Protein AF-A0A358HYQ1-F1 (afdb_monomer_lite)

Sequence (52 aa):
MSHTENHDAPEFTRRFVNLADERLGAEAIFATDDFFADKQRMLQSGDAIFYP

Radius of gyration: 13.64 Å; chains: 1; bounding box: 30×30×33 Å

InterPro domains:
  IPR008979 Galactose-binding-like domain superfamily [SSF49785] (13-50)

Structure (mmCIF, N/CA/C/O backbone):
data_AF-A0A358HYQ1-F1
#
_entry.id   AF-A0A358HYQ1-F1
#
loop_
_atom_site.group_PDB
_atom_site.id
_atom_site.type_symbol
_atom_site.label_atom_id
_atom_site.label_alt_id
_atom_site.label_comp_id
_atom_site.label_asym_id
_atom_site.label_entity_id
_atom_site.label_seq_id
_atom_site.pdbx_PDB_ins_code
_atom_site.Cartn_x
_atom_site.Cartn_y
_atom_site.Cartn_z
_atom_site.occupancy
_atom_site.B_iso_or_equiv
_atom_site.auth_seq_id
_atom_site.auth_comp_id
_atom_site.auth_asym_id
_atom_site.auth_atom_id
_atom_site.pdbx_PDB_model_num
ATOM 1 N N . MET A 1 1 ? -22.501 -17.283 3.840 1.00 38.06 1 MET A N 1
ATOM 2 C CA . MET A 1 1 ? -21.162 -16.725 3.573 1.00 38.06 1 MET A CA 1
ATOM 3 C C . MET A 1 1 ? -20.192 -17.452 4.489 1.00 38.06 1 MET A C 1
ATOM 5 O O . MET A 1 1 ? -20.145 -17.144 5.670 1.00 38.06 1 MET A O 1
ATOM 9 N N . SER A 1 2 ? -19.554 -18.518 4.011 1.00 41.06 2 SER A N 1
ATOM 10 C CA . SER A 1 2 ? -18.582 -19.282 4.799 1.00 41.06 2 SER A CA 1
ATOM 11 C C . SER A 1 2 ? -17.272 -18.497 4.860 1.00 41.06 2 SER A C 1
ATOM 13 O O . SER A 1 2 ? -16.581 -18.392 3.850 1.00 41.06 2 SER A O 1
ATOM 15 N N . HIS A 1 3 ? -16.946 -17.923 6.018 1.00 55.41 3 HIS A N 1
ATOM 16 C CA . HIS A 1 3 ? -15.590 -17.454 6.287 1.00 55.41 3 HIS A CA 1
ATOM 17 C C . HIS A 1 3 ? -14.712 -18.688 6.499 1.00 55.41 3 HIS A C 1
ATOM 19 O O . HIS A 1 3 ? -14.821 -19.361 7.519 1.00 55.41 3 HIS A O 1
ATOM 25 N N . THR A 1 4 ? -13.890 -19.029 5.510 1.00 60.53 4 THR A N 1
ATOM 26 C CA . THR A 1 4 ? -12.831 -20.024 5.685 1.00 60.53 4 THR A CA 1
ATOM 27 C C . THR A 1 4 ? -11.806 -19.435 6.649 1.00 60.53 4 THR A C 1
ATOM 29 O O . THR A 1 4 ? -11.117 -18.477 6.301 1.00 60.53 4 THR A O 1
ATOM 32 N N . GLU A 1 5 ? -11.723 -19.960 7.872 1.00 62.47 5 GLU A N 1
ATOM 33 C CA . GLU A 1 5 ? -10.664 -19.568 8.799 1.00 62.47 5 GLU A CA 1
ATOM 34 C C . GLU A 1 5 ? -9.326 -20.097 8.277 1.00 62.47 5 GLU A C 1
ATOM 36 O O . GLU A 1 5 ? -9.071 -21.300 8.257 1.00 62.47 5 GLU A O 1
ATOM 41 N N . ASN A 1 6 ? -8.464 -19.189 7.818 1.00 66.81 6 ASN A N 1
ATOM 42 C CA . ASN A 1 6 ? -7.100 -19.533 7.450 1.00 66.81 6 ASN A CA 1
ATOM 43 C C . ASN A 1 6 ? -6.261 -19.658 8.733 1.00 66.81 6 ASN A C 1
ATOM 45 O O . ASN A 1 6 ? -5.906 -18.649 9.357 1.00 66.81 6 ASN A O 1
ATOM 49 N N . HIS A 1 7 ? -5.978 -20.897 9.149 1.00 74.44 7 HIS A N 1
ATOM 50 C CA . HIS A 1 7 ? -5.2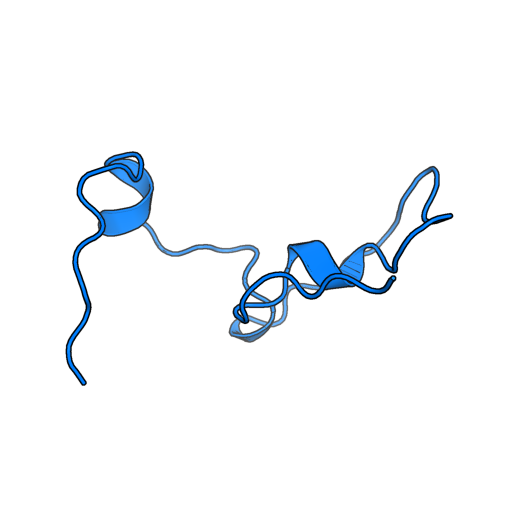04 -21.188 10.359 1.00 74.44 7 HIS A CA 1
ATOM 51 C C . HIS A 1 7 ? -3.760 -20.661 10.297 1.00 74.44 7 HIS A C 1
ATOM 53 O O . HIS A 1 7 ? -3.200 -20.375 11.358 1.00 74.44 7 HIS A O 1
ATOM 59 N N . ASP A 1 8 ? -3.226 -20.422 9.094 1.00 85.81 8 ASP A N 1
ATOM 60 C CA . ASP A 1 8 ? -1.860 -19.936 8.860 1.00 85.81 8 ASP A CA 1
ATOM 61 C C . ASP A 1 8 ? -1.738 -18.404 8.935 1.00 85.81 8 ASP A C 1
ATOM 63 O O . ASP A 1 8 ? -0.634 -17.859 8.980 1.00 85.81 8 ASP A O 1
ATOM 67 N N . ALA A 1 9 ? -2.862 -17.681 8.974 1.00 85.38 9 ALA A N 1
ATOM 68 C CA . ALA A 1 9 ? -2.852 -16.230 9.122 1.00 85.38 9 ALA A CA 1
ATOM 69 C C . ALA A 1 9 ? -2.564 -15.809 10.582 1.00 85.38 9 ALA A C 1
ATOM 71 O O . ALA A 1 9 ? -3.059 -16.453 11.515 1.00 85.38 9 ALA A O 1
ATOM 72 N N . PRO A 1 10 ? -1.828 -14.704 10.814 1.00 90.12 10 PRO A N 1
ATOM 73 C CA . PRO A 1 10 ? -1.589 -14.183 12.160 1.00 90.12 10 PRO A CA 1
ATOM 74 C C . PRO A 1 10 ? -2.892 -13.894 12.924 1.00 90.12 10 PRO A C 1
ATOM 76 O O . PRO A 1 10 ? -3.850 -13.395 12.337 1.00 90.12 10 PRO A O 1
ATOM 79 N N . GLU A 1 11 ? -2.925 -14.129 14.243 1.00 91.50 11 GLU A N 1
ATOM 80 C CA . GLU A 1 11 ? -4.148 -13.985 15.064 1.00 91.50 11 GLU A CA 1
ATOM 81 C C . GLU A 1 11 ? -4.804 -12.602 14.942 1.00 91.50 11 GLU A C 1
ATOM 83 O O . GLU A 1 11 ? -6.026 -12.511 14.813 1.00 91.50 11 GLU A O 1
ATOM 88 N N . PHE A 1 12 ? -3.999 -11.538 14.856 1.00 90.06 12 PHE A N 1
ATOM 89 C CA . PHE A 1 12 ? -4.505 -10.169 14.749 1.00 90.06 12 PHE A CA 1
ATOM 90 C C . PHE A 1 12 ? -5.412 -9.960 13.524 1.00 90.06 12 PHE A C 1
ATOM 92 O O . PHE A 1 12 ? -6.329 -9.142 13.575 1.00 90.06 12 PHE A O 1
ATOM 99 N N . THR A 1 13 ? -5.203 -10.725 12.446 1.00 89.56 13 THR A N 1
ATOM 100 C CA . THR A 1 13 ? -6.006 -10.641 11.214 1.00 89.56 13 THR A CA 1
ATOM 101 C C . THR A 1 13 ? -7.438 -11.145 11.397 1.00 89.56 13 THR A C 1
ATOM 103 O O . THR A 1 13 ? -8.312 -10.802 10.608 1.00 89.56 13 THR A O 1
ATOM 106 N N . ARG A 1 14 ? -7.698 -11.940 12.445 1.00 88.00 14 ARG A N 1
ATOM 107 C CA . ARG A 1 14 ? -9.029 -12.487 12.759 1.00 88.00 14 ARG A CA 1
ATOM 108 C C . ARG A 1 14 ? -9.825 -11.585 13.696 1.00 88.00 14 ARG A C 1
ATOM 110 O O . ARG A 1 14 ? -11.050 -11.643 13.710 1.00 88.00 14 ARG A O 1
ATOM 117 N N . ARG A 1 15 ? -9.130 -10.779 14.503 1.00 91.25 15 ARG A N 1
ATOM 118 C CA . ARG A 1 15 ? -9.736 -9.971 15.568 1.00 91.25 15 ARG A CA 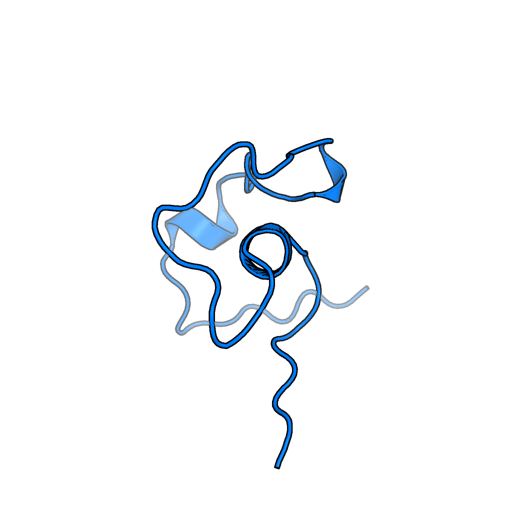1
ATOM 119 C C . ARG A 1 15 ? -9.911 -8.503 15.199 1.00 91.25 15 ARG A C 1
ATOM 121 O O . ARG A 1 15 ? -10.835 -7.864 15.702 1.00 91.25 15 ARG A O 1
ATOM 128 N N . PHE A 1 16 ? -9.028 -7.960 14.367 1.00 93.94 16 PHE A N 1
ATOM 129 C CA . PHE A 1 16 ? -9.014 -6.538 14.044 1.00 93.94 16 PHE A CA 1
ATOM 130 C C . PHE A 1 16 ? -9.412 -6.277 12.596 1.00 93.94 16 PHE A C 1
ATOM 132 O O . PHE A 1 16 ? -9.116 -7.054 11.692 1.00 93.94 16 PHE A O 1
ATOM 139 N N . VAL A 1 17 ? -10.083 -5.145 12.388 1.00 93.06 17 VAL A N 1
ATOM 140 C CA . VAL A 1 17 ? -10.462 -4.668 11.059 1.00 93.06 17 VAL A CA 1
ATOM 141 C C . VAL A 1 17 ? -9.219 -4.158 10.336 1.00 93.06 17 VAL A C 1
ATOM 143 O O . VAL A 1 17 ? -8.426 -3.408 10.907 1.00 93.06 17 VAL A O 1
ATOM 146 N N . ASN A 1 18 ? -9.076 -4.517 9.062 1.00 94.44 18 ASN A N 1
ATOM 147 C CA . ASN A 1 18 ? -8.088 -3.903 8.188 1.00 94.44 18 ASN A CA 1
ATOM 148 C C . ASN A 1 18 ? -8.502 -2.457 7.868 1.00 94.44 18 ASN A C 1
ATOM 150 O O . ASN A 1 18 ? -9.330 -2.228 6.993 1.00 94.44 18 ASN A O 1
ATOM 154 N N . LEU A 1 19 ? -7.930 -1.475 8.569 1.00 95.81 19 LEU A N 1
ATOM 155 C CA . LEU A 1 19 ? -8.218 -0.053 8.329 1.00 95.81 19 LEU A CA 1
ATOM 156 C C . LEU A 1 19 ? -7.709 0.450 6.970 1.00 95.81 19 LEU A C 1
ATOM 158 O O . LEU A 1 19 ? -8.138 1.505 6.517 1.00 95.81 19 LEU A O 1
ATOM 162 N N . ALA A 1 20 ? -6.801 -0.293 6.337 1.00 96.06 20 ALA A N 1
ATOM 163 C CA . ALA A 1 20 ? -6.247 0.028 5.030 1.00 96.06 20 ALA A CA 1
ATOM 164 C C . ALA A 1 20 ? -7.051 -0.593 3.870 1.00 96.06 20 ALA A C 1
ATOM 166 O O . ALA A 1 20 ? -6.625 -0.500 2.726 1.00 96.06 20 ALA A O 1
ATOM 167 N N . ASP A 1 21 ? -8.185 -1.247 4.140 1.00 96.19 21 ASP A N 1
ATOM 168 C CA . ASP A 1 21 ? -9.038 -1.826 3.097 1.00 96.19 21 ASP A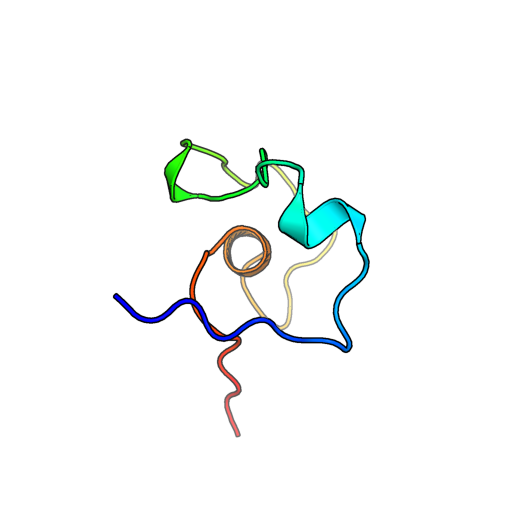 CA 1
ATOM 169 C C . ASP A 1 21 ? -9.695 -0.720 2.248 1.00 96.19 21 ASP A C 1
ATOM 171 O O . ASP A 1 21 ? -10.328 0.194 2.788 1.00 96.19 21 ASP A O 1
ATOM 175 N N . GLU A 1 22 ? -9.592 -0.817 0.918 1.00 96.69 22 GLU A N 1
ATOM 176 C CA . GLU A 1 22 ? -10.182 0.140 -0.034 1.00 96.69 22 GLU A CA 1
ATOM 177 C C . GLU A 1 22 ? -11.689 0.353 0.194 1.00 96.69 22 GLU A C 1
ATOM 179 O O . GLU A 1 22 ? -12.213 1.442 -0.038 1.00 96.69 22 GLU A O 1
ATOM 184 N N . ARG A 1 23 ? -12.401 -0.653 0.722 1.00 95.88 23 ARG A N 1
ATOM 185 C CA . ARG A 1 23 ? -13.843 -0.571 1.022 1.00 95.88 23 ARG A CA 1
ATOM 186 C C . ARG A 1 23 ? -14.178 0.417 2.134 1.00 95.88 23 ARG A C 1
ATOM 188 O O . ARG A 1 23 ? -15.327 0.840 2.240 1.00 95.88 23 ARG A O 1
ATOM 195 N N . LEU A 1 24 ? -13.199 0.770 2.964 1.00 96.94 24 LEU A N 1
ATOM 196 C CA . LEU A 1 24 ? -13.319 1.809 3.986 1.00 96.94 24 LEU A CA 1
ATOM 197 C C . LEU A 1 24 ? -12.920 3.198 3.460 1.00 96.94 24 LEU A C 1
ATOM 199 O O . LEU A 1 24 ? -12.920 4.156 4.230 1.00 96.94 24 LEU A O 1
ATOM 203 N N . GLY A 1 25 ? -12.603 3.319 2.167 1.00 96.75 25 GLY A N 1
ATOM 204 C CA . GLY A 1 25 ? -12.152 4.562 1.538 1.00 96.75 25 GLY A CA 1
ATOM 205 C C . GLY A 1 25 ? -10.647 4.800 1.654 1.00 96.75 25 GLY A C 1
ATOM 206 O O . GLY A 1 25 ? -10.205 5.940 1.545 1.00 96.75 25 GLY A O 1
ATOM 207 N N . ALA A 1 26 ? -9.854 3.755 1.915 1.00 97.94 26 ALA A N 1
ATOM 208 C CA . ALA A 1 26 ? -8.402 3.871 1.929 1.00 97.94 26 ALA A CA 1
ATOM 209 C C . ALA A 1 26 ? -7.852 4.105 0.508 1.00 97.94 26 ALA A C 1
ATOM 211 O O . ALA A 1 26 ? -8.141 3.351 -0.424 1.00 97.94 26 ALA A O 1
ATOM 212 N N . GLU A 1 27 ? -7.016 5.133 0.362 1.00 97.56 27 GLU A N 1
ATOM 213 C CA . GLU A 1 27 ? -6.3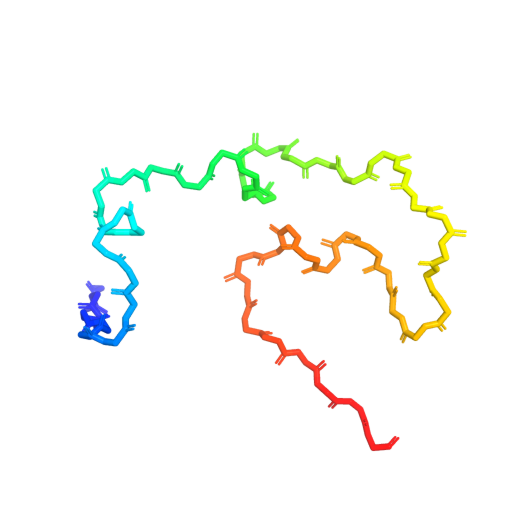85 5.515 -0.902 1.00 97.56 27 GLU A CA 1
ATOM 214 C C . GLU A 1 27 ? -4.867 5.607 -0.737 1.00 97.56 27 GLU A C 1
ATOM 216 O O . GLU A 1 27 ? -4.348 6.182 0.225 1.00 97.56 27 GLU A O 1
ATOM 221 N N . ALA 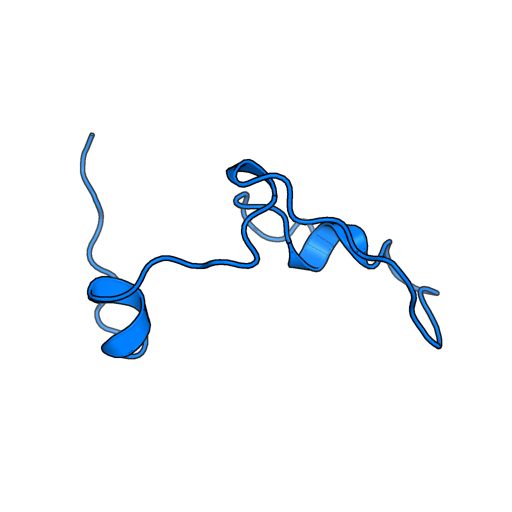A 1 28 ? -4.136 5.044 -1.693 1.00 96.94 28 ALA A N 1
ATOM 222 C CA . ALA A 1 28 ? -2.690 5.111 -1.725 1.00 96.94 28 ALA A CA 1
ATOM 223 C C . ALA A 1 28 ? -2.243 6.479 -2.264 1.00 96.94 28 ALA A C 1
ATOM 225 O O . ALA A 1 28 ? -2.409 6.797 -3.440 1.00 96.94 28 ALA A O 1
ATOM 226 N N . ILE A 1 29 ? -1.631 7.287 -1.400 1.00 97.12 29 ILE A N 1
ATOM 227 C CA . ILE A 1 29 ? -1.304 8.691 -1.704 1.00 97.12 29 ILE A CA 1
ATOM 228 C C . ILE A 1 29 ? 0.035 8.883 -2.428 1.00 97.12 29 ILE A C 1
ATOM 230 O O . ILE A 1 29 ? 0.205 9.842 -3.177 1.00 97.12 29 ILE A O 1
ATOM 234 N N . PHE A 1 30 ? 1.007 7.997 -2.203 1.00 97.06 30 PHE A N 1
ATOM 235 C CA . PHE A 1 30 ? 2.367 8.130 -2.723 1.00 97.06 30 PHE A CA 1
ATOM 236 C C . PHE A 1 30 ? 3.086 6.777 -2.709 1.00 97.06 30 PHE A C 1
ATOM 238 O O . PHE A 1 30 ? 2.896 5.992 -1.783 1.00 97.06 30 PHE A O 1
ATOM 245 N N . ALA A 1 31 ? 3.938 6.539 -3.705 1.00 96.69 31 ALA A N 1
ATOM 246 C CA . ALA A 1 31 ? 4.952 5.489 -3.692 1.00 96.69 31 ALA A CA 1
ATOM 247 C C . ALA A 1 31 ? 6.247 6.039 -4.287 1.00 96.69 31 ALA A C 1
ATOM 249 O O . ALA A 1 31 ? 6.223 6.921 -5.146 1.00 96.69 31 ALA A O 1
ATOM 250 N N . THR A 1 32 ? 7.379 5.523 -3.814 1.00 97.44 32 THR A N 1
ATOM 251 C CA . THR A 1 32 ? 8.694 5.884 -4.356 1.00 97.44 32 THR A CA 1
ATOM 252 C C . THR A 1 32 ? 8.924 5.288 -5.739 1.00 97.44 32 THR A C 1
ATOM 254 O O . THR A 1 32 ? 9.610 5.902 -6.550 1.00 97.44 32 THR A O 1
ATOM 257 N N . ASP A 1 33 ? 8.372 4.100 -5.986 1.00 95.75 33 ASP A N 1
ATOM 258 C CA . ASP A 1 33 ? 8.426 3.386 -7.258 1.00 95.75 33 ASP A CA 1
ATOM 259 C C . ASP A 1 33 ? 7.225 2.428 -7.360 1.00 95.75 33 ASP A C 1
ATOM 261 O O . ASP A 1 33 ? 6.921 1.745 -6.385 1.00 95.75 33 ASP A O 1
ATOM 265 N N . ASP A 1 34 ? 6.582 2.392 -8.530 1.00 95.06 34 ASP A N 1
ATOM 266 C CA . ASP A 1 34 ? 5.399 1.578 -8.879 1.00 95.06 34 ASP A CA 1
ATOM 267 C C . ASP A 1 34 ? 5.620 0.894 -10.251 1.00 95.06 34 ASP A C 1
ATOM 269 O O . ASP A 1 34 ? 4.713 0.766 -11.074 1.00 95.06 34 ASP A O 1
ATOM 273 N N . PHE A 1 35 ? 6.862 0.496 -10.555 1.00 92.81 35 PHE A N 1
ATOM 274 C CA . PHE A 1 35 ? 7.252 0.018 -11.888 1.00 92.81 35 PHE A CA 1
ATOM 275 C C . PHE A 1 35 ? 6.465 -1.212 -12.378 1.00 92.81 35 PHE A C 1
ATOM 277 O O . PHE A 1 35 ? 6.092 -1.282 -13.548 1.00 92.81 35 PHE A O 1
ATOM 284 N N . PHE A 1 36 ? 6.224 -2.193 -11.500 1.00 89.38 36 PHE A N 1
ATOM 285 C CA . PHE A 1 36 ? 5.587 -3.464 -11.876 1.00 89.38 36 PHE A CA 1
ATOM 286 C C . PHE A 1 36 ? 4.057 -3.449 -11.764 1.00 89.38 36 PHE A C 1
ATOM 288 O O . PHE A 1 36 ? 3.388 -4.205 -12.468 1.00 89.38 36 PHE A O 1
ATOM 295 N N . ALA A 1 37 ? 3.504 -2.638 -10.859 1.00 93.06 37 ALA A N 1
ATOM 296 C CA . ALA A 1 37 ? 2.071 -2.544 -10.595 1.00 93.06 37 ALA A CA 1
ATOM 297 C C . ALA A 1 37 ? 1.743 -1.264 -9.810 1.00 93.06 37 ALA A C 1
ATOM 299 O O . ALA A 1 37 ? 2.589 -0.735 -9.096 1.00 93.06 37 ALA A O 1
ATOM 300 N N . ASP A 1 38 ? 0.490 -0.814 -9.901 1.00 94.69 38 ASP A N 1
ATOM 301 C CA . ASP A 1 38 ? -0.027 0.326 -9.136 1.00 94.69 38 ASP A CA 1
ATOM 302 C C . ASP A 1 38 ? -0.061 0.026 -7.621 1.00 94.69 38 ASP A C 1
ATOM 304 O O . ASP A 1 38 ? -0.641 -0.986 -7.208 1.00 94.69 38 ASP A O 1
ATOM 308 N N . LYS A 1 39 ? 0.487 0.921 -6.782 1.00 95.19 39 LYS A N 1
ATOM 309 C CA . LYS A 1 39 ? 0.419 0.855 -5.305 1.00 95.19 39 LYS A CA 1
ATOM 310 C C . LYS A 1 39 ? -0.985 0.650 -4.750 1.00 95.19 39 LYS A C 1
ATOM 312 O O . LYS A 1 39 ? -1.132 0.003 -3.711 1.00 95.19 39 LYS A O 1
ATOM 317 N N . GLN A 1 40 ? -2.022 1.161 -5.421 1.00 96.75 40 GLN A N 1
ATOM 318 C CA . GLN A 1 40 ? -3.406 1.007 -4.972 1.00 96.75 40 GLN A CA 1
ATOM 319 C C . GLN A 1 40 ? -3.773 -0.476 -4.855 1.00 96.75 40 GLN A C 1
ATOM 321 O O . GLN A 1 40 ? -4.601 -0.829 -4.017 1.00 96.75 40 GLN A O 1
ATOM 326 N N . ARG A 1 41 ? -3.094 -1.364 -5.605 1.00 95.25 41 ARG A N 1
ATOM 327 C CA . ARG A 1 41 ? -3.302 -2.813 -5.543 1.00 95.25 41 ARG A CA 1
ATOM 328 C C . ARG A 1 41 ? -3.119 -3.395 -4.139 1.00 95.25 41 ARG A C 1
ATOM 330 O O . ARG A 1 41 ? -3.799 -4.360 -3.807 1.00 95.25 41 ARG A O 1
ATOM 337 N N . MET A 1 42 ? -2.253 -2.813 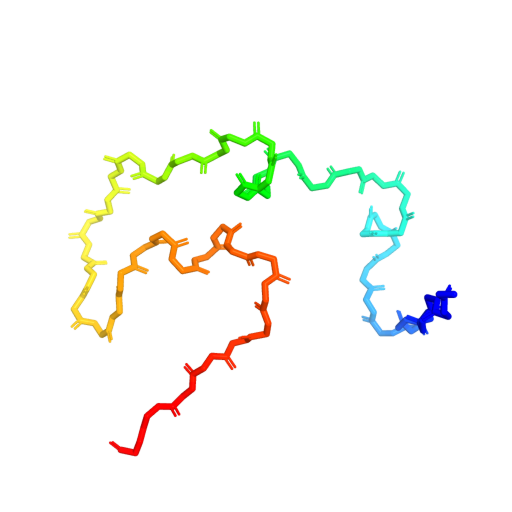-3.307 1.00 94.25 42 MET A N 1
ATOM 338 C CA . MET A 1 42 ? -2.008 -3.287 -1.936 1.00 94.25 42 MET A CA 1
ATOM 339 C C . MET A 1 42 ? -3.207 -3.104 -0.998 1.00 94.25 42 MET A C 1
ATOM 341 O O . MET A 1 42 ? -3.315 -3.822 -0.008 1.00 94.25 42 MET A O 1
ATOM 345 N N . LEU A 1 43 ? -4.079 -2.135 -1.285 1.00 96.25 43 LEU A N 1
ATOM 346 C CA . LEU A 1 43 ? -5.237 -1.801 -0.449 1.00 96.25 43 LEU A CA 1
ATOM 347 C C . LEU A 1 43 ? -6.497 -2.577 -0.856 1.00 96.25 43 LEU A C 1
ATOM 349 O O . LEU A 1 43 ? -7.510 -2.534 -0.156 1.00 96.25 43 LEU A O 1
ATOM 353 N N . GLN A 1 44 ? -6.453 -3.281 -1.989 1.00 96.31 44 GLN A N 1
ATOM 354 C CA . GLN A 1 44 ? -7.627 -3.942 -2.549 1.00 96.31 44 GLN A CA 1
ATOM 355 C C . GLN A 1 44 ? -7.960 -5.216 -1.783 1.00 96.31 44 GLN A C 1
ATOM 357 O O . GLN A 1 44 ? -7.075 -6.010 -1.471 1.00 96.31 44 GLN A O 1
ATOM 362 N N . SER A 1 45 ? -9.246 -5.455 -1.520 1.00 93.81 45 SER A N 1
ATOM 363 C CA . SER A 1 45 ? -9.662 -6.636 -0.747 1.00 93.81 45 SER A CA 1
ATOM 364 C C . SER A 1 45 ? -9.693 -7.934 -1.570 1.00 93.81 45 SER A C 1
ATOM 366 O O . SER A 1 45 ? -10.008 -8.991 -1.026 1.00 93.81 45 SER A O 1
ATOM 368 N N . GLY A 1 46 ? -9.452 -7.867 -2.883 1.00 90.88 46 GLY A N 1
ATOM 369 C CA . GLY A 1 46 ? -9.403 -9.036 -3.767 1.00 90.88 46 GLY A CA 1
ATOM 370 C C . GLY A 1 46 ? -8.032 -9.720 -3.797 1.00 90.88 46 GLY A C 1
ATOM 371 O O . GLY A 1 46 ? -7.012 -9.097 -3.521 1.00 90.88 46 GLY A O 1
ATOM 372 N N . ASP A 1 47 ? -8.007 -10.992 -4.201 1.00 92.56 47 ASP A N 1
ATOM 373 C CA . ASP A 1 47 ? -6.781 -11.800 -4.293 1.00 92.56 47 ASP A CA 1
ATOM 374 C C . ASP A 1 47 ? -5.749 -11.210 -5.259 1.00 92.56 47 ASP A C 1
ATOM 376 O O . ASP A 1 47 ? -6.115 -10.636 -6.279 1.00 92.56 47 ASP A O 1
ATOM 380 N N . ALA A 1 48 ? -4.451 -11.392 -5.004 1.00 91.50 48 ALA A N 1
ATOM 381 C CA . ALA A 1 48 ? -3.391 -10.920 -5.898 1.00 91.50 48 ALA A CA 1
ATOM 382 C C . ALA A 1 48 ? -3.538 -11.466 -7.338 1.00 91.50 48 ALA A C 1
ATOM 384 O O . ALA A 1 48 ? -3.831 -12.642 -7.545 1.00 91.50 48 ALA A O 1
ATOM 385 N N . ILE A 1 49 ? -3.315 -10.602 -8.337 1.00 91.19 49 ILE A N 1
ATOM 386 C CA . ILE A 1 49 ? -3.339 -10.956 -9.765 1.00 91.19 49 ILE A CA 1
ATOM 387 C C . ILE A 1 49 ? -1.902 -10.953 -10.281 1.00 91.19 49 ILE A C 1
ATOM 389 O O . ILE A 1 49 ? -1.157 -10.010 -10.017 1.00 91.19 49 ILE A O 1
ATOM 393 N N . PHE A 1 50 ? -1.540 -11.984 -11.042 1.00 91.38 50 PHE A N 1
ATOM 394 C CA . PHE A 1 50 ? -0.220 -12.143 -11.644 1.00 91.38 50 PHE A CA 1
ATOM 395 C C . PHE A 1 50 ? -0.356 -12.228 -13.165 1.00 91.38 50 PHE A C 1
ATOM 397 O O . PHE A 1 50 ? -1.212 -12.956 -13.671 1.00 91.38 50 PHE A O 1
ATOM 404 N N . TYR A 1 51 ? 0.487 -11.486 -13.881 1.00 87.56 51 TYR A N 1
ATOM 405 C CA . TYR A 1 51 ? 0.568 -11.503 -15.342 1.00 87.56 51 TYR A CA 1
ATOM 406 C C . TYR A 1 51 ? 1.818 -12.288 -15.779 1.00 87.56 51 TYR A C 1
ATOM 408 O O . TYR A 1 51 ? 2.813 -12.252 -15.049 1.00 87.56 51 TYR A O 1
ATOM 416 N N . PRO A 1 52 ? 1.760 -13.024 -16.905 1.00 86.31 52 PRO A N 1
ATOM 417 C CA . PRO A 1 52 ? 2.912 -13.738 -17.454 1.00 86.31 52 PRO A CA 1
ATOM 418 C C . PRO A 1 52 ? 4.007 -12.801 -17.975 1.00 86.31 52 PRO A C 1
ATOM 420 O O . PRO A 1 52 ? 3.673 -11.675 -18.412 1.00 86.31 52 PRO A O 1
#

Foldseek 3Di:
DDDDPDPPDDPCVVVDDDCLACVVVHDDDDDPDQPPHDPRQVNYPDDDDDDD

Organism: NCBI:txid168935

Secondary structure (DSSP, 8-state):
------TTS-THHHHS--TT-GGGT------S--SSS-GGGGG-SSPP----

pLDDT: mean 88.59, std 13.64, range [38.06, 97.94]